Protein AF-A0A5U2ZT45-F1 (afdb_monomer_lite)

Radius of gyration: 26.52 Å; chains: 1; bounding box: 71×32×82 Å

Organism: Salmonella enterica (NCBI:txid28901)

Structure (mmCIF, N/CA/C/O backbone):
data_AF-A0A5U2ZT45-F1
#
_entry.id   AF-A0A5U2ZT45-F1
#
loop_
_atom_site.group_PDB
_atom_site.id
_atom_site.type_symbol
_atom_site.label_atom_id
_atom_site.label_alt_id
_atom_site.label_comp_id
_atom_site.label_asym_id
_atom_site.label_entity_id
_atom_site.label_seq_id
_atom_site.pdbx_PDB_ins_code
_atom_site.Cartn_x
_atom_site.Cartn_y
_atom_site.Cartn_z
_atom_site.occupancy
_atom_site.B_iso_or_equiv
_atom_site.auth_seq_id
_atom_site.auth_comp_id
_atom_site.auth_asym_id
_atom_site.auth_atom_id
_atom_site.pdbx_PDB_model_num
ATOM 1 N N . MET A 1 1 ? -47.312 -0.239 52.653 1.00 47.91 1 MET A N 1
ATOM 2 C CA . MET A 1 1 ? -46.715 0.900 51.919 1.00 47.91 1 MET A CA 1
ATOM 3 C C . MET A 1 1 ? -45.294 0.520 51.556 1.00 47.91 1 MET A C 1
ATOM 5 O O . MET A 1 1 ? -44.447 0.492 52.437 1.00 47.91 1 MET A O 1
ATOM 9 N N . LYS A 1 2 ? -45.065 0.072 50.319 1.00 49.53 2 LYS A N 1
ATOM 10 C CA . LYS A 1 2 ? -43.803 -0.544 49.898 1.00 49.53 2 LYS A CA 1
ATOM 11 C C . LYS A 1 2 ? -43.170 0.310 48.796 1.00 49.53 2 LYS A C 1
ATOM 13 O O . LYS A 1 2 ? -43.587 0.231 47.659 1.00 49.53 2 LYS A O 1
ATOM 18 N N . ASN A 1 3 ? -42.136 1.051 49.191 1.00 55.22 3 ASN A N 1
ATOM 19 C CA . ASN A 1 3 ? -40.879 1.207 48.457 1.00 55.22 3 ASN A CA 1
ATOM 20 C C . ASN A 1 3 ? -40.817 2.005 47.128 1.00 55.22 3 ASN A C 1
ATOM 22 O O . ASN A 1 3 ? -39.908 1.753 46.339 1.00 55.22 3 ASN A O 1
ATOM 26 N N . ASP A 1 4 ? -41.668 3.010 46.910 1.00 58.44 4 ASP A N 1
ATOM 27 C CA . ASP A 1 4 ? -41.614 3.851 45.691 1.00 58.44 4 ASP A CA 1
ATOM 28 C C . ASP A 1 4 ? -40.375 4.773 45.617 1.00 58.44 4 ASP A C 1
ATOM 30 O O . ASP A 1 4 ? -39.873 5.092 44.540 1.00 58.44 4 ASP A O 1
ATOM 34 N N . THR A 1 5 ? -39.807 5.171 46.760 1.00 58.81 5 THR A N 1
ATOM 35 C CA . THR A 1 5 ? -38.624 6.054 46.814 1.00 58.81 5 THR A CA 1
ATOM 36 C C . THR A 1 5 ? -37.323 5.373 46.383 1.00 58.81 5 THR A C 1
ATOM 38 O O . THR A 1 5 ? -36.401 6.058 45.945 1.00 58.81 5 THR A O 1
ATOM 41 N N . SER A 1 6 ? -37.248 4.040 46.453 1.00 59.41 6 SER A N 1
ATOM 42 C CA . SER A 1 6 ? -36.066 3.276 46.028 1.00 59.41 6 SER A CA 1
ATOM 43 C C . SER A 1 6 ? -35.972 3.097 44.508 1.00 59.41 6 SER A C 1
ATOM 45 O O . SER A 1 6 ? -34.876 2.965 43.965 1.00 59.41 6 SER A O 1
ATOM 47 N N . GLU A 1 7 ? -37.103 3.118 43.797 1.00 59.38 7 GLU A N 1
ATOM 48 C CA . GLU A 1 7 ? -37.114 3.019 42.335 1.00 59.38 7 GLU A CA 1
ATOM 49 C C . GLU A 1 7 ? -36.728 4.351 41.685 1.00 59.38 7 GLU A C 1
ATOM 51 O O . GLU A 1 7 ? -35.965 4.371 40.715 1.00 59.38 7 GLU A O 1
ATOM 56 N N . LEU A 1 8 ? -37.142 5.479 42.279 1.00 59.97 8 LEU A N 1
ATOM 57 C CA . LEU A 1 8 ? -36.768 6.812 41.799 1.00 59.97 8 LEU A CA 1
ATOM 58 C C . LEU A 1 8 ? -35.271 7.125 41.938 1.00 59.97 8 LEU A C 1
ATOM 60 O O . LEU A 1 8 ? -34.717 7.809 41.079 1.00 59.97 8 LEU A O 1
ATOM 64 N N . SER A 1 9 ? -34.587 6.603 42.961 1.00 64.88 9 SER A N 1
ATOM 65 C CA . SER A 1 9 ? -33.136 6.794 43.114 1.00 64.88 9 SER A CA 1
ATOM 66 C C . SER A 1 9 ? -32.304 5.957 42.135 1.00 64.88 9 SER A C 1
ATOM 68 O O . SER A 1 9 ? -31.161 6.307 41.846 1.00 64.88 9 SER A O 1
ATOM 70 N N . ASN A 1 10 ? -32.871 4.870 41.600 1.00 66.38 10 ASN A N 1
ATOM 71 C CA . ASN A 1 10 ? -32.202 3.952 40.668 1.00 66.38 10 ASN A CA 1
ATOM 72 C C . ASN A 1 10 ? -32.470 4.278 39.187 1.00 66.38 10 ASN A C 1
ATOM 74 O O . ASN A 1 10 ? -31.800 3.754 38.298 1.00 66.38 10 ASN A O 1
ATOM 78 N N . LEU A 1 11 ? -33.418 5.172 38.902 1.00 69.88 11 LEU A N 1
ATOM 79 C CA . LEU A 1 11 ? -33.695 5.692 37.561 1.00 69.88 11 LEU A CA 1
ATOM 80 C C . LEU A 1 11 ? -32.474 6.330 36.865 1.00 69.88 11 LEU A C 1
ATOM 82 O O . LEU A 1 11 ? -32.210 5.963 35.717 1.00 69.88 11 LEU A O 1
ATOM 86 N N . PRO A 1 12 ? -31.692 7.230 37.500 1.00 76.94 12 PRO A N 1
ATOM 87 C CA . PRO A 1 12 ? -30.532 7.839 36.845 1.00 76.94 12 PRO A CA 1
ATOM 88 C C . PRO A 1 12 ? -29.422 6.824 36.546 1.00 76.94 12 PRO A C 1
ATOM 90 O O . PRO A 1 12 ? -28.830 6.862 35.469 1.00 76.94 12 PRO A O 1
ATOM 93 N N . THR A 1 13 ? -29.171 5.860 37.435 1.00 77.38 13 THR A N 1
ATOM 94 C CA . THR A 1 13 ? -28.169 4.805 37.206 1.00 77.38 13 THR A CA 1
ATOM 95 C C . THR A 1 13 ? -28.621 3.811 36.135 1.00 77.38 13 THR A C 1
ATOM 97 O O . THR A 1 13 ? -27.811 3.400 35.302 1.00 77.38 13 THR A O 1
ATOM 100 N N . ALA A 1 14 ? -29.914 3.481 36.077 1.00 77.94 14 ALA A N 1
ATOM 101 C CA . ALA A 1 14 ? -30.492 2.673 35.005 1.00 77.94 14 ALA A CA 1
ATOM 102 C C . ALA A 1 14 ? -30.416 3.378 33.639 1.00 77.94 14 ALA A C 1
ATOM 104 O O . ALA A 1 14 ? -30.090 2.738 32.637 1.00 77.94 14 ALA A O 1
ATOM 105 N N . PHE A 1 15 ? -30.647 4.694 33.592 1.00 77.88 15 PHE A N 1
ATOM 106 C CA . PHE A 1 15 ? -30.500 5.498 32.375 1.00 77.88 15 PHE A CA 1
ATOM 107 C C . PHE A 1 15 ? -29.051 5.554 31.884 1.00 77.88 15 PHE A C 1
ATOM 109 O O . PHE A 1 15 ? -28.801 5.308 30.704 1.00 77.88 15 PHE A O 1
ATOM 116 N N . VAL A 1 16 ? -28.092 5.806 32.781 1.00 81.25 16 VAL A N 1
ATOM 117 C CA . VAL A 1 16 ? -26.656 5.816 32.449 1.00 81.25 16 VAL A CA 1
ATOM 118 C C . VAL A 1 16 ? -26.209 4.452 31.924 1.00 81.25 16 VAL A C 1
ATOM 120 O O . VAL A 1 16 ? -25.548 4.375 30.891 1.00 81.25 16 VAL A O 1
ATOM 123 N N . LYS A 1 17 ? -26.638 3.361 32.566 1.00 79.94 17 LYS A N 1
ATOM 124 C CA . LYS A 1 17 ? -26.317 1.996 32.128 1.00 79.94 17 LYS A CA 1
ATOM 125 C C . LYS A 1 17 ? -26.927 1.666 30.762 1.00 79.94 17 LYS A C 1
ATOM 127 O O . LYS A 1 17 ? -26.302 0.990 29.948 1.00 79.94 17 LYS A O 1
ATOM 132 N N . LYS A 1 18 ? -28.133 2.168 30.479 1.00 78.88 18 LYS A N 1
ATOM 133 C CA . LYS A 1 18 ? -28.788 2.010 29.173 1.00 78.88 18 LYS A CA 1
ATOM 134 C C . LYS A 1 18 ? -28.055 2.789 28.078 1.00 78.88 18 LYS A C 1
ATOM 136 O O . LYS A 1 18 ? -27.864 2.240 26.999 1.00 78.88 18 LYS A O 1
ATOM 141 N N . LEU A 1 19 ? -27.601 4.011 28.363 1.00 81.88 19 LEU A N 1
ATOM 142 C CA . LEU A 1 19 ? -26.777 4.813 27.449 1.00 81.88 19 LEU A CA 1
ATOM 143 C C . LEU A 1 19 ? -25.426 4.149 27.159 1.00 81.88 19 LEU A C 1
ATOM 145 O O . LEU A 1 19 ? -25.060 4.020 25.996 1.00 81.88 19 LEU A O 1
ATOM 149 N N . GLN A 1 20 ? -24.733 3.647 28.186 1.00 81.75 20 GLN A N 1
ATOM 150 C CA . GLN A 1 20 ? -23.479 2.904 28.014 1.00 81.75 20 GLN A CA 1
ATOM 151 C C . GLN A 1 20 ? -23.668 1.650 27.154 1.00 81.75 20 GLN A C 1
ATOM 153 O O . GLN A 1 20 ? -22.891 1.415 26.233 1.00 81.75 20 GLN A O 1
ATOM 158 N N . ASN A 1 21 ? -24.739 0.886 27.390 1.00 80.75 21 ASN A N 1
ATOM 159 C CA . ASN A 1 21 ? -25.068 -0.268 26.556 1.00 80.75 21 ASN A CA 1
ATOM 160 C C . ASN A 1 21 ? -25.363 0.137 25.101 1.00 80.75 21 ASN A C 1
ATOM 162 O O . ASN A 1 21 ? -24.948 -0.566 24.186 1.00 80.75 21 ASN A O 1
ATOM 166 N N . TYR A 1 22 ? -26.042 1.265 24.861 1.00 78.19 22 TYR A N 1
ATOM 167 C CA . TYR A 1 22 ? -26.279 1.778 23.506 1.00 78.19 22 TYR A CA 1
ATOM 168 C C . TYR A 1 22 ? -24.978 2.178 22.792 1.00 78.19 22 TYR A C 1
ATOM 170 O O . TYR A 1 22 ? -24.802 1.830 21.624 1.00 78.19 22 TYR A O 1
ATOM 178 N N . ASP A 1 23 ? -24.050 2.848 23.482 1.00 77.00 23 ASP A N 1
ATOM 179 C CA . ASP A 1 23 ? -22.739 3.213 22.925 1.00 77.00 23 ASP A CA 1
ATOM 180 C C . ASP A 1 23 ? -21.864 1.985 22.639 1.00 77.00 23 ASP A C 1
ATOM 182 O O . ASP A 1 23 ? -21.200 1.920 21.601 1.00 77.00 23 ASP A O 1
ATOM 186 N N . GLU A 1 24 ? -21.881 0.977 23.516 1.00 76.50 24 GLU A N 1
ATOM 187 C CA . GLU A 1 24 ? -21.174 -0.285 23.286 1.00 76.50 24 GLU A CA 1
ATOM 188 C C . GLU A 1 24 ? -21.754 -1.081 22.114 1.00 76.50 24 GLU A C 1
ATOM 190 O O . GLU A 1 24 ? -20.998 -1.642 21.320 1.00 76.50 24 GLU A O 1
ATOM 195 N N . LEU A 1 25 ? -23.083 -1.132 21.985 1.00 75.31 25 LEU A N 1
ATOM 196 C CA . LEU A 1 25 ? -23.748 -1.784 20.856 1.00 75.31 25 LEU A CA 1
ATOM 197 C C . LEU A 1 25 ? -23.419 -1.069 19.544 1.00 75.31 25 LEU A C 1
ATOM 199 O O . LEU A 1 25 ? -23.078 -1.726 18.564 1.00 75.31 25 LEU A O 1
ATOM 203 N N . LYS A 1 26 ? -23.429 0.269 19.542 1.00 72.44 26 LYS A N 1
ATOM 204 C CA . LYS A 1 26 ? -23.077 1.076 18.370 1.00 72.44 26 LYS A CA 1
ATOM 205 C C . LYS A 1 26 ? -21.610 0.903 17.969 1.00 72.44 26 LYS A C 1
ATOM 207 O O . LYS A 1 26 ? -21.324 0.746 16.787 1.00 72.44 26 LYS A O 1
ATOM 212 N N . LYS A 1 27 ? -20.685 0.857 18.936 1.00 72.12 27 LYS A N 1
ATOM 213 C CA . LYS A 1 27 ? -19.268 0.539 18.681 1.00 72.12 27 LYS A CA 1
ATOM 214 C C . LYS A 1 27 ? -19.084 -0.860 18.104 1.00 72.12 27 LYS A C 1
ATOM 216 O O . LYS A 1 27 ? -18.355 -1.011 17.131 1.00 72.12 27 LYS A O 1
ATOM 221 N N . ARG A 1 28 ? -19.750 -1.873 18.672 1.00 61.38 28 ARG A N 1
ATOM 222 C CA . ARG A 1 28 ? -19.686 -3.248 18.151 1.00 61.38 28 ARG A CA 1
ATOM 223 C C . ARG A 1 28 ? -20.258 -3.351 16.744 1.00 61.38 28 ARG A C 1
ATOM 225 O O . ARG A 1 28 ? -19.701 -4.076 15.928 1.00 61.38 28 ARG A O 1
ATOM 232 N N . GLN A 1 29 ? -21.336 -2.628 16.457 1.00 63.66 29 GLN A N 1
ATOM 233 C CA . GLN A 1 29 ? -21.933 -2.602 15.130 1.00 63.66 29 GLN A CA 1
ATOM 234 C C . GLN A 1 29 ? -20.997 -1.942 14.110 1.00 63.66 29 GLN A C 1
ATOM 236 O O . GLN A 1 29 ? -20.738 -2.530 13.068 1.00 63.66 29 GLN A O 1
ATOM 241 N N . ASP A 1 30 ? -20.403 -0.797 14.443 1.00 65.44 30 ASP A N 1
ATOM 242 C CA . ASP A 1 30 ? -19.460 -0.087 13.570 1.00 65.44 30 ASP A CA 1
ATOM 243 C C . ASP A 1 30 ? -18.163 -0.898 13.341 1.00 65.44 30 ASP A C 1
ATOM 245 O O . ASP A 1 30 ? -17.660 -1.003 12.224 1.00 65.44 30 ASP A O 1
ATOM 249 N N . GLU A 1 31 ? -17.645 -1.574 14.372 1.00 66.00 31 GLU A N 1
ATOM 250 C CA . GLU A 1 31 ? -16.524 -2.514 14.221 1.00 66.00 31 GLU A CA 1
ATOM 251 C C . GLU A 1 31 ? -16.890 -3.748 13.381 1.00 66.00 31 GLU A C 1
ATOM 253 O O . GLU A 1 31 ? -16.046 -4.248 12.629 1.00 66.00 31 GLU A O 1
ATOM 258 N N . SER A 1 32 ? -18.134 -4.228 13.478 1.00 60.62 32 SER A N 1
ATOM 259 C CA . SER A 1 32 ? -18.635 -5.360 12.697 1.00 60.62 32 SER A CA 1
ATOM 260 C C . SER A 1 32 ? -18.819 -4.985 11.226 1.00 60.62 32 SER A C 1
ATOM 262 O O . SER A 1 32 ? -18.279 -5.672 10.362 1.00 60.62 32 SER A O 1
ATOM 264 N N . GLU A 1 33 ? -19.470 -3.859 10.929 1.00 66.81 33 GLU A N 1
ATOM 265 C CA . GLU A 1 33 ? -19.668 -3.340 9.569 1.00 66.81 33 GLU A CA 1
ATOM 266 C C . GLU A 1 33 ? -18.328 -3.076 8.868 1.00 66.81 33 GLU A C 1
ATOM 268 O O . GLU A 1 33 ? -18.118 -3.519 7.735 1.00 66.81 33 GLU A O 1
ATOM 273 N N . LYS A 1 34 ? -17.362 -2.469 9.573 1.00 68.69 34 LYS A N 1
ATOM 274 C CA . LYS A 1 34 ? -15.985 -2.295 9.077 1.00 68.69 34 LYS A CA 1
ATOM 275 C C . LYS A 1 34 ? -15.298 -3.631 8.796 1.00 68.69 34 LYS A C 1
ATOM 277 O O . LYS A 1 34 ? -14.569 -3.758 7.814 1.00 68.69 34 LYS A O 1
ATOM 282 N N . SER A 1 35 ? -15.535 -4.642 9.631 1.00 74.31 35 SER A N 1
ATOM 283 C CA . SER A 1 35 ? -14.987 -5.984 9.419 1.00 74.31 35 SER A CA 1
ATOM 284 C C . SER A 1 35 ? -15.609 -6.682 8.204 1.00 74.31 35 SER A C 1
ATOM 286 O O . SER A 1 35 ? -14.885 -7.338 7.458 1.00 74.31 35 SER A O 1
ATOM 288 N N . TYR A 1 36 ? -16.914 -6.518 7.971 1.00 77.31 36 TYR A N 1
ATOM 289 C CA . TYR A 1 36 ? -17.600 -7.063 6.795 1.00 77.31 36 TYR A CA 1
ATOM 290 C C . TYR A 1 36 ? -17.140 -6.393 5.499 1.00 77.31 36 TYR A C 1
ATOM 292 O O . TYR A 1 36 ? -16.840 -7.092 4.532 1.00 77.31 36 TYR A O 1
ATOM 300 N N . ALA A 1 37 ? -17.008 -5.064 5.488 1.00 80.12 37 ALA A N 1
ATOM 301 C CA . ALA A 1 37 ? -16.520 -4.326 4.324 1.00 80.12 37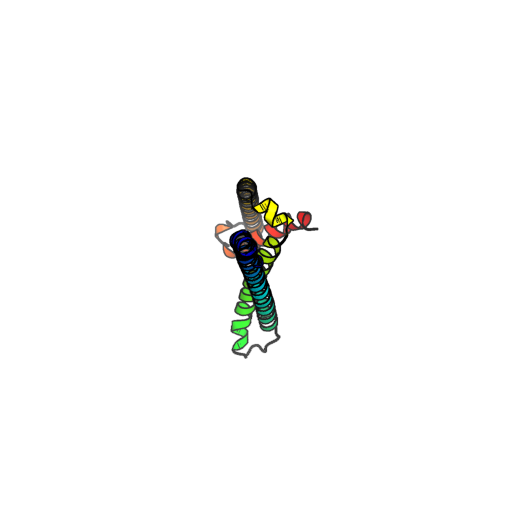 ALA A CA 1
ATOM 302 C C . ALA A 1 37 ? -15.132 -4.816 3.870 1.00 80.12 37 ALA A C 1
ATOM 304 O O . ALA A 1 37 ? -14.883 -4.974 2.675 1.00 80.12 37 ALA A O 1
ATOM 305 N N . LEU A 1 38 ? -14.247 -5.137 4.819 1.00 78.81 38 LEU A N 1
ATOM 306 C CA . LEU A 1 38 ? -12.919 -5.677 4.518 1.00 78.81 38 LEU A CA 1
ATOM 307 C C . LEU A 1 38 ? -12.963 -7.071 3.903 1.00 78.81 38 LEU A C 1
ATOM 309 O O . LEU A 1 38 ? -12.207 -7.353 2.977 1.00 78.81 38 LEU A O 1
ATOM 313 N N . ILE A 1 39 ? -13.846 -7.939 4.392 1.00 83.81 39 ILE A N 1
ATOM 314 C CA . ILE A 1 39 ? -14.021 -9.278 3.822 1.00 83.81 39 ILE A CA 1
ATOM 315 C C . ILE A 1 39 ? -14.514 -9.164 2.375 1.00 83.81 39 ILE A C 1
ATOM 317 O O . ILE A 1 39 ? -13.964 -9.817 1.492 1.00 83.81 39 ILE A O 1
ATOM 321 N N . VAL A 1 40 ? -15.484 -8.282 2.112 1.00 87.44 40 VAL A N 1
ATOM 322 C CA . VAL A 1 40 ? -16.017 -8.050 0.760 1.00 87.44 40 VAL A CA 1
ATOM 323 C C . VAL A 1 40 ? -14.934 -7.529 -0.186 1.00 87.44 40 VAL A C 1
ATOM 325 O O . VAL A 1 40 ? -14.789 -8.059 -1.285 1.00 87.44 40 VAL A O 1
ATOM 328 N N . ILE A 1 41 ? -14.133 -6.546 0.238 1.00 87.62 41 ILE A N 1
ATOM 329 C CA . ILE A 1 41 ? -13.029 -6.005 -0.575 1.00 87.62 41 ILE A CA 1
ATOM 330 C C . ILE A 1 41 ? -11.973 -7.080 -0.865 1.00 87.62 41 ILE A C 1
ATOM 332 O O . ILE A 1 41 ? -11.503 -7.180 -1.997 1.00 87.62 41 ILE A O 1
ATOM 336 N N . GLY A 1 42 ? -11.621 -7.906 0.125 1.00 86.94 42 GLY A N 1
ATOM 337 C CA . GLY A 1 42 ? -10.655 -8.993 -0.056 1.00 86.94 42 GLY A CA 1
ATOM 338 C C . GLY A 1 42 ? -11.147 -10.059 -1.041 1.00 86.94 42 GLY A C 1
ATOM 339 O O . GLY A 1 42 ? -10.404 -10.480 -1.926 1.00 86.94 42 GLY A O 1
ATOM 340 N N . ILE A 1 43 ? -12.422 -10.448 -0.942 1.00 89.00 43 ILE A N 1
ATOM 341 C CA . ILE A 1 43 ? -13.052 -11.384 -1.884 1.00 89.00 43 ILE A CA 1
ATOM 342 C C . ILE A 1 43 ? -13.104 -10.777 -3.290 1.00 89.00 43 ILE A C 1
ATOM 344 O O . ILE A 1 43 ? -12.765 -11.451 -4.261 1.00 89.00 43 ILE A O 1
ATOM 348 N N . LEU A 1 44 ? -13.476 -9.500 -3.414 1.00 88.88 44 LEU A N 1
ATOM 349 C CA . LEU A 1 44 ? -13.532 -8.811 -4.701 1.00 88.88 44 LEU A CA 1
ATOM 350 C C . LEU A 1 44 ? -12.151 -8.742 -5.368 1.00 88.88 44 LEU A C 1
ATOM 352 O O . LEU A 1 44 ? -12.046 -8.986 -6.569 1.00 88.88 44 LEU A O 1
ATOM 356 N N . ALA A 1 45 ? -11.094 -8.480 -4.591 1.00 89.25 45 ALA A N 1
ATOM 357 C CA . ALA A 1 45 ? -9.717 -8.517 -5.077 1.00 89.25 45 ALA A CA 1
ATOM 358 C C . ALA A 1 45 ? -9.356 -9.905 -5.628 1.00 89.25 45 ALA A C 1
ATOM 360 O O . ALA A 1 45 ? -8.864 -10.005 -6.747 1.00 89.25 45 ALA A O 1
ATOM 361 N N . LEU A 1 46 ? -9.661 -10.975 -4.885 1.00 87.88 46 LEU A N 1
ATOM 362 C CA . LEU A 1 46 ? -9.393 -12.354 -5.308 1.00 87.88 46 LEU A CA 1
ATOM 363 C C . LEU A 1 46 ? -10.155 -12.747 -6.576 1.00 87.88 46 LEU A C 1
ATOM 365 O O . LEU A 1 46 ? -9.579 -13.381 -7.456 1.00 87.88 46 LEU A O 1
ATOM 369 N N . ILE A 1 47 ? -11.426 -12.356 -6.694 1.00 88.44 47 ILE A N 1
ATOM 370 C CA . ILE A 1 47 ? -12.224 -12.604 -7.902 1.00 88.44 47 ILE A CA 1
ATOM 371 C C . ILE A 1 47 ? -11.600 -11.880 -9.097 1.00 88.44 47 ILE A C 1
ATOM 373 O O . ILE A 1 47 ? -11.434 -12.473 -10.161 1.00 88.44 47 ILE A O 1
ATOM 377 N N . CYS A 1 48 ? -11.215 -10.614 -8.922 1.00 85.94 48 CYS A N 1
ATOM 378 C CA . CYS A 1 48 ? -10.602 -9.828 -9.988 1.00 85.94 48 CYS A CA 1
ATOM 379 C C . CYS A 1 48 ? -9.239 -10.402 -10.408 1.00 85.94 48 CYS A C 1
ATOM 381 O O . CYS A 1 48 ? -8.951 -10.480 -11.601 1.00 85.94 48 CYS A O 1
ATOM 383 N N . LEU A 1 49 ? -8.443 -10.886 -9.447 1.00 88.75 49 LEU A N 1
ATOM 384 C CA . LEU A 1 49 ? -7.195 -11.602 -9.712 1.00 88.75 49 LEU A CA 1
ATOM 385 C C . LEU A 1 49 ? -7.456 -12.864 -10.536 1.00 88.75 49 LEU A C 1
ATOM 387 O O . LEU A 1 49 ? -6.824 -13.059 -11.569 1.00 88.75 49 LEU A O 1
ATOM 391 N N . ALA A 1 50 ? -8.390 -13.704 -10.080 1.00 86.75 50 ALA A N 1
ATOM 392 C CA . ALA A 1 50 ? -8.708 -14.986 -10.697 1.00 86.75 50 ALA A CA 1
ATOM 393 C C . ALA A 1 50 ? -9.188 -14.814 -12.144 1.00 86.75 50 ALA A C 1
ATOM 395 O O . ALA A 1 50 ? -8.748 -15.549 -13.023 1.00 86.75 50 ALA A O 1
ATOM 396 N N . LEU A 1 51 ? -10.030 -13.807 -12.399 1.00 84.94 51 LEU A N 1
ATOM 397 C CA . LEU A 1 51 ? -10.474 -13.441 -13.747 1.00 84.94 51 LEU A CA 1
ATOM 398 C C . LEU A 1 51 ? -9.336 -12.871 -14.603 1.00 84.94 51 LEU A C 1
ATOM 400 O O . LEU A 1 51 ? -9.279 -13.134 -15.800 1.00 84.94 51 LEU A O 1
ATOM 404 N N . GLY A 1 52 ? -8.425 -12.111 -13.992 1.00 82.38 52 GLY A N 1
ATOM 405 C CA . GLY A 1 52 ? -7.274 -11.526 -14.672 1.00 82.38 52 GLY A CA 1
ATOM 406 C C . GLY A 1 52 ? -6.230 -12.553 -15.122 1.00 82.38 52 GLY A C 1
ATOM 407 O O . GLY A 1 52 ? -5.644 -12.388 -16.186 1.00 82.38 52 GLY A O 1
ATOM 408 N N . ILE A 1 53 ? -6.007 -13.618 -14.343 1.00 84.38 53 ILE A N 1
ATOM 409 C CA . ILE A 1 53 ? -5.038 -14.688 -14.662 1.00 84.38 53 ILE A CA 1
ATOM 410 C C . ILE A 1 53 ? -5.653 -15.877 -15.411 1.00 84.38 53 ILE A C 1
ATOM 412 O O . ILE A 1 53 ? -4.928 -16.798 -15.794 1.00 84.38 53 ILE A O 1
ATOM 416 N N . ALA A 1 54 ? -6.979 -15.902 -15.573 1.00 82.50 54 ALA A N 1
ATOM 417 C CA . ALA A 1 54 ? -7.670 -16.976 -16.271 1.00 82.50 54 ALA A CA 1
ATOM 418 C C . ALA A 1 54 ? -7.143 -17.101 -17.707 1.00 82.50 54 ALA A C 1
ATOM 420 O O . ALA A 1 54 ? -6.943 -16.114 -18.413 1.00 82.50 54 ALA A O 1
ATOM 421 N N . LYS A 1 55 ? -6.895 -18.334 -18.147 1.00 70.00 55 LYS A N 1
ATOM 422 C CA . LYS A 1 55 ? -6.391 -18.592 -19.494 1.00 70.00 55 LYS A CA 1
ATOM 423 C C . LYS A 1 55 ? -7.560 -18.458 -20.473 1.00 70.00 55 LYS A C 1
ATOM 425 O O . LYS A 1 55 ? -8.461 -19.289 -20.456 1.00 70.00 55 LYS A O 1
ATOM 430 N N . THR A 1 56 ? -7.538 -17.405 -21.279 1.00 70.44 56 THR A N 1
ATOM 431 C CA . THR A 1 56 ? -8.550 -17.095 -22.296 1.00 70.44 56 THR A CA 1
ATOM 432 C C . THR A 1 56 ? -7.887 -17.136 -23.669 1.00 70.44 56 THR A C 1
ATOM 434 O O . THR A 1 56 ? -6.729 -16.731 -23.800 1.00 70.44 56 THR A O 1
ATOM 437 N N . ASP A 1 57 ? -8.595 -17.657 -24.671 1.00 72.31 57 ASP A N 1
ATOM 438 C CA . ASP A 1 57 ? -8.102 -17.693 -26.047 1.00 72.31 57 ASP A CA 1
ATOM 439 C C . ASP A 1 57 ? -7.962 -16.270 -26.608 1.00 72.31 57 ASP A C 1
ATOM 441 O O . ASP A 1 57 ? -8.716 -15.360 -26.270 1.00 72.31 57 ASP A O 1
ATOM 445 N N . SER A 1 58 ? -6.971 -16.051 -27.472 1.00 62.72 58 SER A N 1
ATOM 446 C CA . SER A 1 58 ? -6.595 -14.714 -27.956 1.00 62.72 58 SER A CA 1
ATOM 447 C C . SER A 1 58 ? -7.674 -13.991 -28.776 1.00 62.72 58 SER A C 1
ATOM 449 O O . SER A 1 58 ? -7.535 -12.796 -29.023 1.00 62.72 58 SER A O 1
ATOM 451 N N . GLU A 1 59 ? -8.727 -14.691 -29.205 1.00 62.94 59 GLU A N 1
ATOM 452 C CA . GLU A 1 59 ? -9.853 -14.121 -29.964 1.00 62.94 59 GLU A CA 1
ATOM 453 C C . GLU A 1 59 ? -11.046 -13.708 -29.085 1.00 62.94 59 GLU A C 1
ATOM 455 O O . GLU A 1 59 ? -11.994 -13.093 -29.575 1.00 62.94 59 GLU A O 1
ATOM 460 N N . ASP A 1 60 ? -11.005 -13.985 -27.780 1.00 73.81 60 ASP A N 1
ATOM 461 C CA . ASP A 1 60 ? -12.083 -13.606 -26.872 1.00 73.81 60 ASP A CA 1
ATOM 462 C C . ASP A 1 60 ? -12.037 -12.111 -26.536 1.00 73.81 60 ASP A C 1
ATOM 464 O O . ASP A 1 60 ? -11.027 -11.564 -26.080 1.00 73.81 60 ASP A O 1
ATOM 468 N N . TRP A 1 61 ? -13.194 -11.454 -26.653 1.00 75.44 61 TRP A N 1
ATOM 469 C CA . TRP A 1 61 ? -13.407 -10.046 -26.288 1.00 75.44 61 TRP A CA 1
ATOM 470 C C . TRP A 1 61 ? -12.973 -9.717 -24.847 1.00 75.44 61 TRP A C 1
ATOM 472 O O . TRP A 1 61 ? -12.665 -8.568 -24.528 1.00 75.44 61 TRP A O 1
ATOM 482 N N . PHE A 1 62 ? -12.926 -10.729 -23.977 1.00 76.62 62 PHE A N 1
ATOM 483 C CA . PHE A 1 62 ? -12.535 -10.609 -22.578 1.00 76.62 62 PHE A CA 1
ATOM 484 C C . PHE A 1 62 ? -11.016 -10.491 -22.377 1.00 76.62 62 PHE A C 1
ATOM 486 O O . PHE A 1 62 ? -10.583 -9.904 -21.386 1.00 76.62 62 PHE A O 1
ATOM 493 N N . SER A 1 63 ? -10.199 -10.958 -23.331 1.00 72.50 63 SER A N 1
ATOM 494 C CA . SER A 1 63 ? -8.729 -10.888 -23.266 1.00 72.50 63 SER A CA 1
ATOM 495 C C . SER A 1 63 ? -8.223 -9.446 -23.103 1.00 72.50 63 SER A C 1
ATOM 497 O O . SER A 1 63 ? -7.298 -9.180 -22.334 1.00 72.50 63 SER A O 1
ATOM 499 N N . GLN A 1 64 ? -8.911 -8.476 -23.716 1.00 78.00 64 GLN A N 1
ATOM 500 C CA . GLN A 1 64 ? -8.593 -7.047 -23.589 1.00 78.00 64 GLN A CA 1
ATOM 501 C C . GLN A 1 64 ? -8.815 -6.491 -22.171 1.00 78.00 64 GLN A C 1
ATOM 503 O O . GLN A 1 64 ? -8.166 -5.523 -21.773 1.00 78.00 64 GLN A O 1
ATOM 508 N N . TRP A 1 65 ? -9.705 -7.105 -21.387 1.00 80.12 65 TRP A N 1
ATOM 509 C CA . TRP A 1 65 ? -10.064 -6.654 -20.040 1.00 80.12 65 TRP A CA 1
ATOM 510 C C . TRP A 1 65 ? -9.252 -7.341 -18.939 1.00 80.12 65 TRP A C 1
ATOM 512 O O . TRP A 1 65 ? -9.221 -6.843 -17.814 1.00 80.12 65 TRP A O 1
ATOM 522 N N . GLN A 1 66 ? -8.533 -8.423 -19.253 1.00 82.69 66 GLN A N 1
ATOM 523 C CA . GLN A 1 66 ? -7.735 -9.176 -18.280 1.00 82.69 66 GLN A CA 1
ATOM 524 C C . GLN A 1 66 ? -6.669 -8.313 -17.608 1.00 82.69 66 GLN A C 1
ATOM 526 O O . GLN A 1 66 ? -6.524 -8.338 -16.386 1.00 82.69 66 GLN A O 1
ATOM 531 N N . PHE A 1 67 ? -5.971 -7.484 -18.387 1.00 78.25 67 PHE A N 1
ATOM 532 C CA . PHE A 1 67 ? -4.973 -6.562 -17.847 1.00 78.25 67 PHE A CA 1
ATOM 533 C C . PHE A 1 67 ? -5.596 -5.545 -16.878 1.00 78.25 67 PHE A C 1
ATOM 535 O O . PHE A 1 67 ? -5.052 -5.283 -15.803 1.00 78.25 67 PHE A O 1
ATOM 542 N N . THR A 1 68 ? -6.780 -5.027 -17.214 1.00 84.62 68 THR A N 1
ATOM 543 C CA . THR A 1 68 ? -7.548 -4.127 -16.343 1.00 84.62 68 THR A CA 1
ATOM 544 C C . THR A 1 68 ? -7.983 -4.832 -15.057 1.00 84.62 68 THR A C 1
ATOM 546 O O . THR A 1 68 ? -7.871 -4.249 -13.981 1.00 84.62 68 THR A O 1
ATOM 549 N N . CYS A 1 69 ? -8.409 -6.097 -15.130 1.00 85.19 69 CYS A N 1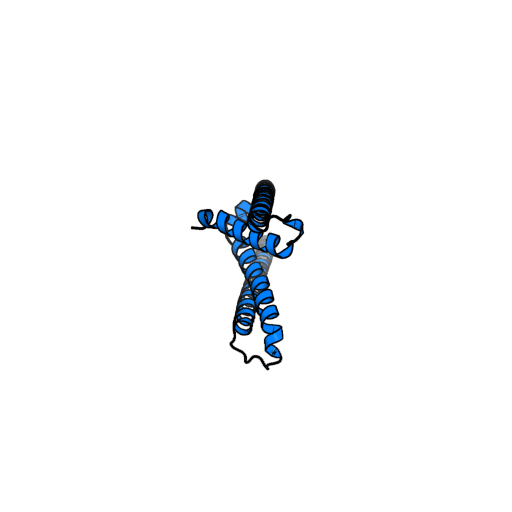
ATOM 550 C CA . CYS A 1 69 ? -8.750 -6.904 -13.955 1.00 85.19 69 CYS A CA 1
ATOM 551 C C . CYS A 1 69 ? -7.542 -7.143 -13.036 1.00 85.19 69 CYS A C 1
ATOM 553 O O . CYS A 1 69 ? -7.671 -7.027 -11.818 1.00 85.19 69 CYS A O 1
ATOM 555 N N . ILE A 1 70 ? -6.353 -7.394 -13.593 1.00 85.56 70 ILE A N 1
ATOM 556 C CA . ILE A 1 70 ? -5.115 -7.525 -12.806 1.00 85.56 70 ILE A CA 1
ATOM 557 C C . ILE A 1 70 ? -4.787 -6.208 -12.094 1.00 85.56 70 ILE A C 1
ATOM 559 O O . ILE A 1 70 ? -4.523 -6.207 -10.891 1.00 85.56 70 ILE A O 1
ATOM 563 N N . LEU A 1 71 ? -4.843 -5.075 -12.802 1.00 85.56 71 LEU A N 1
ATOM 564 C CA . LEU A 1 71 ? -4.625 -3.756 -12.198 1.00 85.56 71 LEU A CA 1
ATOM 565 C C . LEU A 1 71 ? -5.615 -3.483 -11.063 1.00 85.56 71 LEU A C 1
ATOM 567 O O . LEU A 1 71 ? -5.219 -3.058 -9.976 1.00 85.56 71 LEU A O 1
ATOM 571 N N . LEU A 1 72 ? -6.894 -3.772 -11.292 1.00 86.81 72 LEU A N 1
ATOM 572 C CA . LEU A 1 72 ? -7.945 -3.554 -10.308 1.00 86.81 72 LEU A CA 1
ATOM 573 C C . LEU A 1 72 ? -7.780 -4.474 -9.088 1.00 86.81 72 LEU A C 1
ATOM 575 O O . LEU A 1 72 ? -7.942 -4.031 -7.950 1.00 86.81 72 LEU A O 1
ATOM 579 N N . SER A 1 73 ? -7.357 -5.721 -9.305 1.00 88.00 73 SER A N 1
ATOM 580 C CA . SER A 1 73 ? -6.978 -6.645 -8.237 1.00 88.00 73 SER A CA 1
ATOM 581 C C . SER A 1 73 ? -5.835 -6.104 -7.382 1.00 88.00 73 SER A C 1
ATOM 583 O O . SER A 1 73 ? -5.900 -6.193 -6.156 1.00 88.00 73 SER A O 1
ATOM 585 N N . ILE A 1 74 ? -4.784 -5.552 -7.996 1.00 87.00 74 ILE A N 1
ATOM 586 C CA . ILE A 1 74 ? -3.641 -4.983 -7.266 1.00 87.00 74 ILE A CA 1
ATOM 587 C C . ILE A 1 74 ? -4.104 -3.806 -6.399 1.00 87.00 74 ILE A C 1
ATOM 589 O O . ILE A 1 74 ? -3.717 -3.712 -5.232 1.00 87.00 74 ILE A O 1
ATOM 593 N N . ILE A 1 75 ? -4.975 -2.942 -6.929 1.00 87.75 75 ILE A N 1
ATOM 594 C CA . ILE A 1 75 ? -5.529 -1.797 -6.193 1.00 87.75 75 ILE A CA 1
ATOM 595 C C . ILE A 1 75 ? -6.348 -2.273 -4.986 1.00 87.75 75 ILE A C 1
ATOM 597 O O . ILE A 1 75 ? -6.072 -1.856 -3.859 1.00 87.75 75 ILE A O 1
ATOM 601 N N . PHE A 1 76 ? -7.315 -3.175 -5.187 1.00 86.19 76 PHE A N 1
ATOM 602 C CA . PHE A 1 76 ? -8.144 -3.680 -4.089 1.00 86.19 76 PHE A CA 1
ATOM 603 C C . PHE A 1 76 ? -7.332 -4.457 -3.051 1.00 86.19 76 PHE A C 1
ATOM 605 O O . PHE A 1 76 ? -7.552 -4.279 -1.853 1.00 86.19 76 PHE A O 1
ATOM 612 N N . SER A 1 77 ? -6.353 -5.254 -3.482 1.00 86.81 77 SER A N 1
ATOM 613 C CA . SER A 1 77 ? -5.455 -5.968 -2.572 1.00 86.81 77 SER A CA 1
ATOM 614 C C . SER A 1 77 ? -4.609 -5.004 -1.741 1.00 86.81 77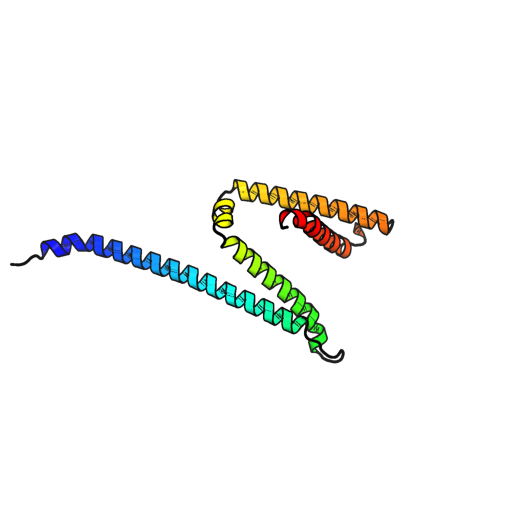 SER A C 1
ATOM 616 O O . SER A 1 77 ? -4.407 -5.239 -0.553 1.00 86.81 77 SER A O 1
ATOM 618 N N . THR A 1 78 ? -4.138 -3.907 -2.338 1.00 86.38 78 THR A N 1
ATOM 619 C CA . THR A 1 78 ? -3.358 -2.884 -1.625 1.00 86.38 78 THR A CA 1
ATOM 620 C C . THR A 1 78 ? -4.214 -2.166 -0.583 1.00 86.38 78 THR A C 1
ATOM 622 O O . THR A 1 78 ? -3.774 -1.984 0.550 1.00 86.38 78 THR A O 1
ATOM 625 N N . LEU A 1 79 ? -5.455 -1.807 -0.931 1.00 84.06 79 LEU A N 1
ATOM 626 C CA . LEU A 1 79 ? -6.404 -1.202 0.010 1.00 84.06 79 LEU A CA 1
ATOM 627 C C . LEU A 1 79 ? -6.735 -2.148 1.166 1.00 84.06 79 LEU A C 1
ATOM 629 O O . LEU A 1 79 ? -6.711 -1.737 2.326 1.00 84.06 79 LEU A O 1
ATOM 633 N N . TRP A 1 80 ? -6.997 -3.419 0.859 1.00 86.62 80 TRP A N 1
ATOM 634 C CA . TRP A 1 80 ? -7.256 -4.439 1.868 1.00 86.62 80 TRP A CA 1
ATOM 635 C C . TRP A 1 80 ? -6.078 -4.585 2.835 1.00 86.62 80 TRP A C 1
ATOM 637 O O . TRP A 1 80 ? -6.271 -4.542 4.049 1.00 86.62 80 TRP A O 1
ATOM 647 N N . LEU A 1 81 ? -4.856 -4.680 2.300 1.00 84.25 81 LEU A N 1
ATOM 648 C CA . LEU A 1 81 ? -3.635 -4.801 3.092 1.00 84.25 81 LEU A CA 1
ATOM 649 C C . LEU A 1 81 ? -3.404 -3.565 3.975 1.00 84.25 81 LEU A C 1
ATOM 651 O O . LEU A 1 81 ? -3.068 -3.704 5.149 1.00 84.25 81 LEU A O 1
ATOM 655 N N . GLY A 1 82 ? -3.624 -2.364 3.432 1.00 79.56 82 GLY A N 1
ATOM 656 C CA . GLY A 1 82 ? -3.479 -1.107 4.167 1.00 79.56 82 GLY A CA 1
ATOM 657 C C . GLY A 1 82 ? -4.405 -1.033 5.381 1.00 79.56 82 GLY A C 1
ATOM 658 O O . GLY A 1 82 ? -3.947 -0.794 6.498 1.00 79.56 82 GLY A O 1
ATOM 659 N N . VAL A 1 83 ? -5.695 -1.323 5.194 1.00 76.12 83 VAL A N 1
ATOM 660 C CA . VAL A 1 83 ? -6.661 -1.303 6.304 1.00 76.12 83 VAL A CA 1
ATOM 661 C C . VAL A 1 83 ? -6.433 -2.468 7.276 1.00 76.12 83 VAL A C 1
ATOM 663 O O . VAL A 1 83 ? -6.637 -2.327 8.485 1.00 76.12 83 VAL A O 1
ATOM 666 N N . PHE A 1 84 ? -5.975 -3.623 6.783 1.00 78.56 84 PHE A N 1
ATOM 667 C CA . PHE A 1 84 ? -5.595 -4.747 7.638 1.00 78.56 84 PHE A CA 1
ATOM 668 C C . PHE A 1 84 ? -4.439 -4.376 8.579 1.00 78.56 84 PHE A C 1
ATOM 670 O O . PHE A 1 84 ? -4.512 -4.638 9.781 1.00 78.56 84 PHE A O 1
ATOM 677 N N . ILE A 1 85 ? -3.413 -3.694 8.063 1.00 77.00 85 ILE A N 1
ATOM 678 C CA . ILE A 1 85 ? -2.287 -3.190 8.859 1.00 77.00 85 ILE A CA 1
ATOM 679 C C . ILE A 1 85 ? -2.773 -2.200 9.925 1.00 77.00 85 ILE A C 1
ATOM 681 O O . ILE A 1 85 ? -2.405 -2.346 11.092 1.00 77.00 85 ILE A O 1
ATOM 685 N N . GLU A 1 86 ? -3.654 -1.257 9.573 1.00 68.88 86 GLU A N 1
ATOM 686 C CA . GLU A 1 86 ? -4.212 -0.286 10.528 1.00 68.88 86 GLU A CA 1
ATOM 687 C C . GLU A 1 86 ? -5.010 -0.931 11.675 1.00 68.88 86 GLU A C 1
ATOM 689 O O . GLU A 1 86 ? -5.013 -0.405 12.792 1.00 68.88 86 GLU A O 1
ATOM 694 N N . ARG A 1 87 ? -5.658 -2.087 11.451 1.00 69.00 87 ARG A N 1
ATOM 695 C CA . ARG A 1 87 ? -6.354 -2.833 12.523 1.00 69.00 87 ARG A CA 1
ATOM 696 C C . ARG A 1 87 ? -5.404 -3.446 13.552 1.00 69.00 87 ARG A C 1
ATOM 698 O O . ARG A 1 87 ? -5.859 -3.817 14.636 1.00 69.00 87 ARG A O 1
ATOM 705 N N . THR A 1 88 ? -4.110 -3.545 13.261 1.00 72.88 88 THR A N 1
ATOM 706 C CA . THR A 1 88 ? -3.136 -4.119 14.194 1.00 72.88 88 THR A CA 1
ATOM 707 C C . THR A 1 88 ? -2.931 -3.173 15.380 1.00 72.88 88 THR A C 1
ATOM 709 O O . THR A 1 88 ? -2.598 -2.004 15.201 1.00 72.88 88 THR A O 1
ATOM 712 N N . LEU A 1 89 ? -3.095 -3.673 16.612 1.00 59.91 89 LEU A N 1
ATOM 713 C CA . LEU A 1 89 ? -3.005 -2.880 17.854 1.00 59.91 89 LEU A CA 1
ATOM 714 C C . LEU A 1 89 ? -1.715 -2.050 17.957 1.00 59.91 89 LEU A C 1
ATOM 716 O O . LEU A 1 89 ? -1.751 -0.904 18.398 1.00 59.91 89 LEU A O 1
ATOM 720 N N . ILE A 1 90 ? -0.596 -2.613 17.500 1.00 64.44 90 ILE A N 1
ATOM 721 C CA . ILE A 1 90 ? 0.713 -1.952 17.476 1.00 64.44 90 ILE A CA 1
ATOM 722 C C . ILE A 1 90 ? 0.669 -0.728 16.560 1.00 64.44 90 ILE A C 1
ATOM 724 O O . ILE A 1 90 ? 1.052 0.365 16.970 1.00 64.44 90 ILE A O 1
ATOM 728 N N . PHE A 1 91 ? 0.139 -0.892 15.346 1.00 67.50 91 PHE A N 1
ATOM 729 C CA . PHE A 1 91 ? 0.006 0.192 14.380 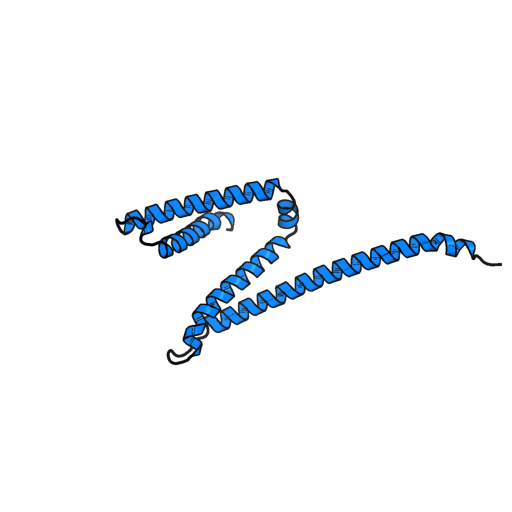1.00 67.50 91 PHE A CA 1
ATOM 730 C C . PHE A 1 91 ? -0.967 1.256 14.881 1.00 67.50 91 PHE A C 1
ATOM 732 O O . PHE A 1 91 ? -0.655 2.436 14.822 1.00 67.50 91 PHE A O 1
ATOM 739 N N . LYS A 1 92 ? -2.094 0.864 15.481 1.00 67.81 92 LYS A N 1
ATOM 740 C CA . LYS A 1 92 ? -3.073 1.804 16.044 1.00 67.81 92 LYS A CA 1
ATOM 741 C C . LYS A 1 92 ? -2.473 2.709 17.127 1.00 67.81 92 LYS A C 1
ATOM 743 O O . LYS A 1 92 ? -2.764 3.902 17.150 1.00 67.81 92 LYS A O 1
ATOM 748 N N . VAL A 1 93 ? -1.625 2.165 18.004 1.00 67.31 93 VAL A N 1
ATOM 749 C CA . VAL A 1 93 ? -0.937 2.940 19.054 1.00 67.31 93 VAL A CA 1
ATOM 750 C C . VAL A 1 93 ? 0.160 3.820 18.459 1.00 67.31 93 VAL A C 1
ATOM 752 O O . VAL A 1 93 ? 0.221 5.011 18.764 1.00 67.31 93 VAL A O 1
ATOM 755 N N . LEU A 1 94 ? 0.996 3.266 17.577 1.00 67.75 94 LEU A N 1
ATOM 756 C CA . LEU A 1 94 ? 2.107 3.999 16.969 1.00 67.75 94 LEU A CA 1
ATOM 757 C C . LEU A 1 94 ? 1.608 5.153 16.086 1.00 67.75 94 LEU A C 1
ATOM 759 O O . LEU A 1 94 ? 2.150 6.257 16.135 1.00 67.75 94 LEU A O 1
ATOM 763 N N . TRP A 1 95 ? 0.544 4.911 15.318 1.00 71.94 95 TRP A N 1
ATOM 764 C CA . TRP A 1 95 ? -0.034 5.837 14.344 1.00 71.94 95 TRP A CA 1
ATOM 765 C C . TRP A 1 95 ? -0.975 6.876 14.962 1.00 71.94 95 TRP A C 1
ATOM 767 O O . TRP A 1 95 ? -1.384 7.809 14.275 1.00 71.94 95 TRP A O 1
ATOM 777 N N . ASN A 1 96 ? -1.315 6.772 16.250 1.00 73.69 96 ASN A N 1
ATOM 778 C CA . ASN A 1 96 ? -2.080 7.815 16.941 1.00 73.69 96 ASN A CA 1
ATOM 779 C C . ASN A 1 96 ? -1.238 9.087 17.174 1.00 73.69 96 ASN A C 1
ATOM 781 O O . ASN A 1 96 ? -1.765 10.192 17.275 1.00 73.69 96 ASN A O 1
ATOM 785 N N . SER A 1 97 ? 0.087 8.943 17.208 1.00 75.62 97 SER A N 1
ATOM 786 C CA . SER A 1 97 ? 1.021 10.041 17.443 1.00 75.62 97 SER A CA 1
ATOM 787 C C . SER A 1 97 ? 1.341 10.808 16.155 1.00 75.62 97 SER A C 1
ATOM 789 O O . SER A 1 97 ? 1.818 10.237 15.174 1.00 75.62 97 SER A O 1
ATOM 791 N N . ILE A 1 98 ? 1.157 12.134 16.174 1.00 77.56 98 ILE A N 1
ATOM 792 C CA . ILE A 1 98 ? 1.515 13.045 15.063 1.00 77.56 98 ILE A CA 1
ATOM 793 C C . ILE A 1 98 ? 2.996 12.924 14.683 1.00 77.56 98 ILE A C 1
ATOM 795 O O . ILE A 1 98 ? 3.333 12.902 13.501 1.00 77.56 98 ILE A O 1
ATOM 799 N N . ILE A 1 99 ? 3.873 12.785 15.679 1.00 80.56 99 ILE A N 1
ATOM 800 C CA . ILE A 1 99 ? 5.320 12.657 15.473 1.00 80.56 99 ILE A CA 1
ATOM 801 C C . ILE A 1 99 ? 5.644 11.407 14.647 1.00 80.56 99 ILE A C 1
ATOM 803 O O . ILE A 1 99 ? 6.425 11.494 13.703 1.00 80.56 99 ILE A O 1
ATOM 807 N N . THR A 1 100 ? 4.995 10.274 14.931 1.00 80.62 100 THR A N 1
ATOM 808 C CA . THR A 1 100 ? 5.179 9.039 14.157 1.00 80.62 100 THR A CA 1
ATOM 809 C C . THR A 1 100 ? 4.793 9.249 12.699 1.00 80.62 100 THR A C 1
ATOM 811 O O . THR A 1 100 ? 5.572 8.914 11.816 1.00 80.62 100 THR A O 1
ATOM 814 N N . LYS A 1 101 ? 3.640 9.878 12.428 1.00 80.50 101 LYS A N 1
ATOM 815 C CA . LYS A 1 101 ? 3.202 10.161 11.049 1.00 80.50 101 LYS A CA 1
ATOM 816 C C . LYS A 1 101 ? 4.208 11.038 10.300 1.00 80.50 101 LYS A C 1
ATOM 818 O O . LYS A 1 101 ? 4.514 10.756 9.143 1.00 80.50 101 LYS A O 1
ATOM 823 N N . CYS A 1 102 ? 4.752 12.066 10.956 1.00 83.81 102 CYS A N 1
ATOM 824 C CA . CYS A 1 102 ? 5.779 12.928 10.368 1.00 83.81 102 CYS A CA 1
ATOM 825 C C . CYS A 1 102 ? 7.074 12.165 10.073 1.00 83.81 102 CYS A C 1
ATOM 827 O O . CYS A 1 102 ? 7.579 12.244 8.955 1.00 83.81 102 CYS A O 1
ATOM 829 N N . ILE A 1 103 ? 7.594 11.402 11.040 1.00 86.81 103 ILE A N 1
ATOM 830 C CA . ILE A 1 103 ? 8.827 10.620 10.866 1.00 86.81 103 ILE A CA 1
ATOM 831 C C . ILE A 1 103 ? 8.648 9.593 9.748 1.00 86.81 103 ILE A C 1
ATOM 833 O O . ILE A 1 103 ? 9.501 9.490 8.870 1.00 86.81 103 ILE A O 1
ATOM 837 N N . THR A 1 104 ? 7.524 8.875 9.731 1.00 85.06 104 THR A N 1
ATOM 838 C CA . THR A 1 104 ? 7.223 7.899 8.683 1.00 85.06 104 THR A CA 1
ATOM 839 C C . THR A 1 104 ? 7.098 8.565 7.314 1.00 85.06 104 THR A C 1
ATOM 841 O O . THR A 1 104 ? 7.665 8.060 6.351 1.00 85.06 104 THR A O 1
ATOM 844 N N . SER A 1 105 ? 6.441 9.723 7.213 1.00 87.31 105 SER A N 1
ATOM 845 C CA . SER A 1 105 ? 6.347 10.476 5.955 1.00 87.31 105 SER A CA 1
ATOM 846 C C . SER A 1 105 ? 7.720 10.916 5.436 1.00 87.31 105 SER A C 1
ATOM 848 O O . SER A 1 105 ? 8.029 10.725 4.258 1.00 87.31 105 SER A O 1
ATOM 850 N N . ILE A 1 106 ? 8.577 11.440 6.318 1.00 89.56 106 ILE A N 1
ATOM 851 C CA . ILE A 1 106 ? 9.943 11.856 5.972 1.00 89.56 106 ILE A CA 1
ATOM 852 C C . ILE A 1 106 ? 10.774 10.648 5.532 1.00 89.56 106 ILE A C 1
ATOM 854 O O . ILE A 1 106 ? 11.445 10.712 4.504 1.00 89.56 106 ILE A O 1
ATOM 858 N N . ALA A 1 107 ? 10.701 9.539 6.271 1.00 88.88 107 ALA A N 1
ATOM 859 C CA . ALA A 1 107 ? 11.428 8.317 5.950 1.00 88.88 107 ALA A CA 1
ATOM 860 C C . ALA A 1 107 ? 10.995 7.738 4.595 1.00 88.88 107 ALA A C 1
ATOM 862 O O . ALA A 1 107 ? 11.844 7.445 3.755 1.00 88.88 107 ALA A O 1
ATOM 863 N N . ILE A 1 108 ? 9.684 7.635 4.349 1.00 88.44 108 ILE A N 1
ATOM 864 C CA . ILE A 1 108 ? 9.135 7.147 3.077 1.00 88.44 108 ILE A CA 1
ATOM 865 C C . ILE A 1 108 ? 9.537 8.077 1.930 1.00 88.44 108 ILE A C 1
ATOM 867 O O . ILE A 1 108 ? 10.030 7.604 0.908 1.00 88.44 108 ILE A O 1
ATOM 871 N N . SER A 1 109 ? 9.386 9.392 2.097 1.00 91.44 109 SER A N 1
ATOM 872 C CA . SER A 1 109 ? 9.745 10.372 1.064 1.00 91.44 109 SER A CA 1
ATOM 873 C C . SER A 1 109 ? 11.237 10.321 0.738 1.00 91.44 109 SER A C 1
ATOM 875 O O . SER A 1 109 ? 11.614 10.264 -0.432 1.00 91.44 109 SER A O 1
ATOM 877 N N . GLY A 1 110 ? 12.094 10.266 1.762 1.00 90.06 110 GLY A N 1
ATOM 878 C CA . GLY A 1 110 ? 13.538 10.124 1.593 1.00 90.06 110 GLY A CA 1
ATOM 879 C C . GLY A 1 110 ? 13.910 8.832 0.864 1.00 90.06 110 GLY A C 1
ATOM 880 O O . GLY A 1 110 ? 14.728 8.855 -0.056 1.00 90.06 110 GLY A O 1
ATOM 881 N N . LEU A 1 111 ? 13.257 7.719 1.209 1.00 90.00 111 LEU A N 1
ATOM 882 C CA . LEU A 1 111 ? 13.483 6.434 0.554 1.00 90.00 111 LEU A CA 1
ATOM 883 C C . LEU A 1 111 ? 13.033 6.446 -0.915 1.00 90.00 111 LEU A C 1
ATOM 885 O O . LEU A 1 111 ? 13.750 5.934 -1.774 1.00 90.00 111 LEU A O 1
ATOM 889 N N . ILE A 1 112 ? 11.894 7.071 -1.227 1.00 91.50 112 ILE A N 1
ATOM 890 C CA . ILE A 1 112 ? 11.411 7.236 -2.607 1.00 91.50 112 ILE A CA 1
ATOM 891 C C . ILE A 1 112 ? 12.391 8.084 -3.422 1.00 91.50 112 ILE A C 1
ATOM 893 O O . ILE A 1 112 ? 12.752 7.696 -4.534 1.00 91.50 112 ILE A O 1
ATOM 897 N N . ILE A 1 113 ? 12.864 9.210 -2.879 1.00 92.75 113 ILE A N 1
ATOM 898 C CA . ILE A 1 113 ? 13.841 10.078 -3.556 1.00 92.75 113 ILE A CA 1
ATOM 899 C C . ILE A 1 113 ? 15.139 9.309 -3.821 1.00 92.75 113 ILE A C 1
ATOM 901 O O . ILE A 1 113 ? 15.656 9.337 -4.939 1.00 92.75 113 ILE A O 1
ATOM 905 N N . PHE A 1 114 ? 15.633 8.562 -2.831 1.00 91.88 114 PHE A N 1
ATOM 906 C CA . PHE A 1 114 ? 16.824 7.726 -2.975 1.00 91.88 114 PHE A CA 1
ATOM 907 C C . PHE A 1 114 ? 16.660 6.663 -4.071 1.00 91.88 114 PHE A C 1
ATOM 909 O O . PHE A 1 114 ? 17.527 6.522 -4.939 1.00 91.88 114 PHE A O 1
ATOM 916 N N . CYS A 1 115 ? 15.533 5.947 -4.076 1.00 91.25 115 CYS A N 1
ATOM 917 C CA . CYS A 1 115 ? 15.239 4.938 -5.092 1.00 91.25 115 CYS A CA 1
ATOM 918 C C . CYS A 1 115 ? 15.095 5.562 -6.484 1.00 91.25 115 CYS A C 1
ATOM 920 O O . CYS A 1 115 ? 15.591 4.996 -7.455 1.00 91.25 115 CYS A O 1
ATOM 922 N N . THR A 1 116 ? 14.491 6.750 -6.577 1.00 90.69 116 THR A N 1
ATOM 923 C CA . THR A 1 116 ? 14.340 7.489 -7.837 1.00 90.69 116 THR A CA 1
ATOM 924 C C . THR A 1 116 ? 15.703 7.885 -8.393 1.00 90.69 116 THR A C 1
ATOM 926 O O . THR A 1 116 ? 15.996 7.625 -9.557 1.00 90.69 116 THR A O 1
ATOM 929 N N . ALA A 1 117 ? 16.580 8.444 -7.554 1.00 90.38 117 ALA A N 1
ATOM 930 C CA . ALA A 1 117 ? 17.937 8.811 -7.948 1.00 90.38 117 ALA A CA 1
ATOM 931 C C . ALA A 1 117 ? 18.744 7.589 -8.416 1.00 90.38 117 ALA A C 1
ATOM 933 O O . ALA A 1 117 ? 19.405 7.636 -9.455 1.00 90.38 117 ALA A O 1
ATOM 934 N N . LYS A 1 118 ? 18.647 6.466 -7.691 1.00 91.38 118 LYS A N 1
ATOM 935 C CA . LYS A 1 118 ? 19.278 5.199 -8.085 1.00 91.38 118 LYS A CA 1
ATOM 936 C C . LYS A 1 118 ? 18.723 4.662 -9.399 1.00 91.38 118 LYS A C 1
ATOM 938 O O . LYS A 1 118 ? 19.507 4.242 -10.243 1.00 91.38 118 LYS A O 1
ATOM 943 N N . SER A 1 119 ? 17.407 4.699 -9.593 1.00 90.88 119 SER A N 1
ATOM 944 C CA . SER A 1 119 ? 16.769 4.276 -10.839 1.00 90.88 119 SER A CA 1
ATOM 945 C C . SER A 1 119 ? 17.227 5.127 -12.022 1.00 90.88 119 SER A C 1
ATOM 947 O O . SER A 1 119 ? 17.512 4.576 -13.083 1.00 90.88 119 SER A O 1
ATOM 949 N N . SER A 1 120 ? 17.314 6.449 -11.850 1.00 90.12 120 SER A N 1
ATOM 950 C CA . SER A 1 120 ? 17.831 7.358 -12.876 1.00 90.12 120 SER A CA 1
ATOM 951 C C . SER A 1 120 ? 19.280 7.030 -13.226 1.00 90.12 120 SER A C 1
ATOM 953 O O . SER A 1 120 ? 19.606 6.886 -14.397 1.00 90.12 120 SER A O 1
ATOM 955 N N . ALA A 1 121 ? 20.140 6.833 -12.221 1.00 90.31 121 ALA A N 1
ATOM 956 C CA . ALA A 1 121 ? 21.542 6.482 -12.442 1.00 90.31 121 ALA A CA 1
ATOM 957 C C . ALA A 1 121 ? 21.705 5.143 -13.182 1.00 90.31 121 ALA A C 1
ATOM 959 O O . ALA A 1 121 ? 22.563 5.019 -14.052 1.00 90.31 121 ALA A O 1
ATOM 960 N N . LEU A 1 122 ? 20.867 4.153 -12.864 1.00 90.75 122 LEU A N 1
ATOM 961 C CA . LEU A 1 122 ? 20.905 2.829 -13.486 1.00 90.75 122 LEU A CA 1
ATOM 962 C C . LEU A 1 122 ? 20.442 2.886 -14.949 1.00 90.75 122 LEU A C 1
ATOM 964 O O . LEU A 1 122 ? 21.093 2.313 -15.817 1.00 90.75 122 LEU A O 1
ATOM 968 N N . LEU A 1 123 ? 19.373 3.635 -15.240 1.00 90.06 123 LEU A N 1
ATOM 969 C CA . LEU A 1 123 ? 18.909 3.856 -16.613 1.00 90.06 123 LEU A CA 1
ATOM 970 C C . LEU A 1 123 ? 19.925 4.640 -17.445 1.00 90.06 123 LEU A C 1
ATOM 972 O O . LEU A 1 123 ? 20.241 4.220 -18.556 1.00 90.06 123 LEU A O 1
ATOM 976 N N . ASN A 1 124 ? 20.482 5.720 -16.891 1.00 90.00 124 ASN A N 1
ATOM 977 C CA . ASN A 1 124 ? 21.520 6.504 -17.560 1.00 90.00 124 ASN A CA 1
ATOM 978 C C . ASN A 1 124 ? 22.752 5.638 -17.858 1.00 90.00 124 ASN A C 1
ATOM 980 O O . ASN A 1 124 ? 23.320 5.732 -18.940 1.00 90.00 124 ASN A O 1
ATOM 984 N N . GLY A 1 125 ? 23.142 4.767 -16.921 1.00 88.81 125 GLY A N 1
ATOM 985 C CA . GLY A 1 125 ? 24.290 3.875 -17.082 1.00 88.81 125 GLY A CA 1
ATOM 986 C C . GLY A 1 125 ? 24.091 2.773 -18.126 1.00 88.81 125 GLY A C 1
ATOM 987 O O . GLY A 1 125 ? 25.043 2.420 -18.812 1.00 88.81 125 GLY A O 1
ATOM 988 N N . VAL A 1 126 ? 22.875 2.235 -18.268 1.00 90.31 126 VAL A N 1
ATOM 989 C CA . VAL A 1 126 ? 22.583 1.158 -19.233 1.00 90.31 126 VAL A CA 1
ATOM 990 C C . VAL A 1 126 ? 22.335 1.700 -20.639 1.00 90.31 126 VAL A C 1
ATOM 992 O O . VAL A 1 126 ? 22.819 1.122 -21.608 1.00 90.31 126 VAL A O 1
ATOM 995 N N . PHE A 1 127 ? 21.583 2.796 -20.765 1.00 87.62 127 PHE A N 1
ATOM 996 C CA . PHE A 1 127 ? 21.148 3.310 -22.066 1.00 87.62 127 PHE A CA 1
ATOM 997 C C . PHE A 1 127 ? 21.997 4.474 -22.589 1.00 87.62 127 PHE A C 1
ATOM 999 O O . PHE A 1 127 ? 21.845 4.851 -23.747 1.00 87.62 127 PHE A O 1
ATOM 1006 N N . GLY A 1 128 ? 22.863 5.070 -21.762 1.00 84.25 128 GLY A N 1
ATOM 1007 C CA . GLY A 1 128 ? 23.701 6.212 -22.150 1.00 84.25 128 GLY A CA 1
ATOM 1008 C C . GLY A 1 128 ? 22.923 7.498 -22.456 1.00 84.25 128 GLY A C 1
ATOM 1009 O O . GLY A 1 128 ? 23.516 8.484 -22.885 1.00 84.25 128 GLY A O 1
ATOM 1010 N N . ILE A 1 129 ? 21.606 7.500 -22.235 1.00 82.62 129 ILE A N 1
ATOM 1011 C CA . ILE A 1 129 ? 20.716 8.648 -22.415 1.00 82.62 129 ILE A CA 1
ATOM 1012 C C . ILE A 1 129 ? 20.072 9.023 -21.088 1.00 82.62 129 ILE A C 1
ATOM 1014 O O . ILE A 1 129 ? 19.978 8.198 -20.178 1.00 82.62 129 ILE A O 1
ATOM 1018 N N . ASP A 1 130 ? 19.610 10.266 -20.974 1.00 86.81 130 ASP A N 1
ATOM 1019 C CA . ASP A 1 130 ? 18.995 10.713 -19.733 1.00 86.81 130 ASP A CA 1
ATOM 1020 C C . ASP A 1 130 ? 17.67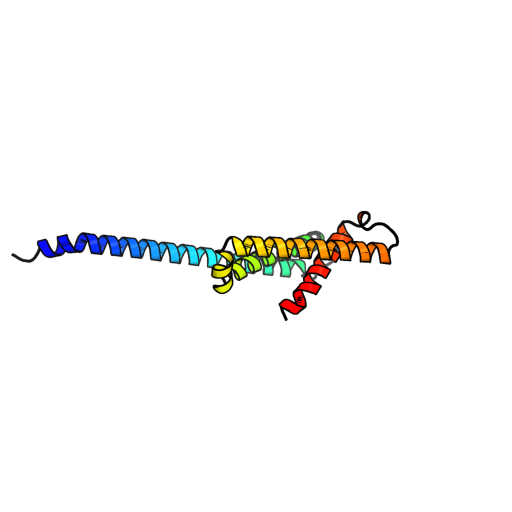0 9.987 -19.455 1.00 86.81 130 ASP A C 1
ATOM 1022 O O . ASP A 1 130 ? 16.789 9.873 -20.313 1.00 86.81 130 ASP A O 1
ATOM 1026 N N . SER A 1 131 ? 17.524 9.527 -18.216 1.00 83.62 131 SER A N 1
ATOM 1027 C CA . SER A 1 131 ? 16.405 8.739 -17.702 1.00 83.62 131 SER A CA 1
ATOM 1028 C C . SER A 1 131 ? 15.064 9.460 -17.778 1.00 83.62 131 SER A C 1
ATOM 1030 O O . SER A 1 131 ? 14.024 8.805 -17.692 1.00 83.62 131 SER A O 1
ATOM 1032 N N . SER A 1 132 ? 15.058 10.785 -17.964 1.00 86.56 132 SER A N 1
ATOM 1033 C CA . SER A 1 132 ? 13.843 11.535 -18.293 1.00 86.56 132 SER A CA 1
ATOM 1034 C C . SER A 1 132 ? 13.179 11.053 -19.587 1.00 86.56 132 SER A C 1
ATOM 1036 O O . SER A 1 132 ? 11.961 11.163 -19.703 1.00 86.56 132 SER A O 1
ATOM 1038 N N . SER A 1 133 ? 13.939 10.435 -20.497 1.00 86.75 133 SER A N 1
ATOM 1039 C CA . SER A 1 133 ? 13.435 9.836 -21.741 1.00 86.75 133 SER A CA 1
ATOM 1040 C C . SER A 1 133 ? 12.599 8.571 -21.502 1.00 86.75 133 SER A C 1
ATOM 1042 O O . SER A 1 133 ? 11.808 8.183 -22.357 1.00 86.75 133 SER A O 1
ATOM 1044 N N . PHE A 1 134 ? 12.737 7.934 -20.330 1.00 86.56 134 PHE A N 1
ATOM 1045 C CA . PHE A 1 134 ? 12.021 6.709 -19.959 1.00 86.56 134 PHE A CA 1
ATOM 1046 C C . PHE A 1 134 ? 11.235 6.874 -18.649 1.00 86.56 134 PHE A C 1
ATOM 1048 O O . PHE A 1 134 ? 11.514 6.184 -17.662 1.00 86.56 134 PHE A O 1
ATOM 1055 N N . PRO A 1 135 ? 10.221 7.758 -18.604 1.00 85.19 135 PRO A N 1
ATOM 1056 C CA . PRO A 1 135 ? 9.513 8.078 -17.367 1.00 85.19 135 PRO A CA 1
ATOM 1057 C C . PRO A 1 135 ? 8.793 6.861 -16.773 1.00 85.19 135 PRO A C 1
ATOM 1059 O O . PRO A 1 135 ? 8.848 6.652 -15.563 1.00 85.19 135 PRO A O 1
ATOM 1062 N N . TYR A 1 136 ? 8.181 6.017 -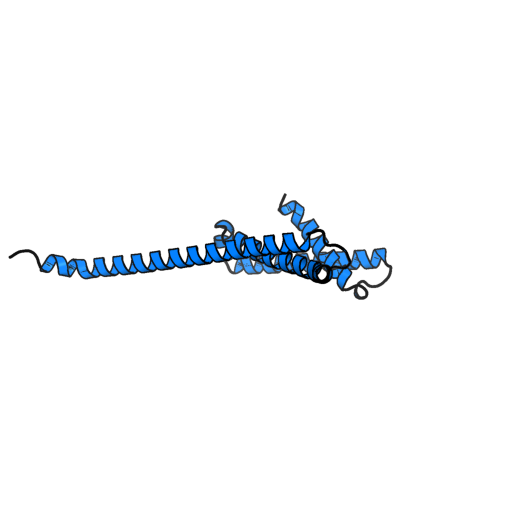17.610 1.00 85.81 136 TYR A N 1
ATOM 1063 C CA . TYR A 1 136 ? 7.485 4.810 -17.154 1.00 85.81 136 TYR A CA 1
ATOM 1064 C C . TYR A 1 136 ? 8.453 3.757 -16.610 1.00 85.81 136 TYR A C 1
ATOM 1066 O O . TYR A 1 136 ? 8.273 3.277 -15.492 1.00 85.81 136 TYR A O 1
ATOM 1074 N N . THR A 1 137 ? 9.521 3.448 -17.352 1.00 87.62 137 THR A N 1
ATOM 1075 C CA . THR A 1 137 ? 10.547 2.487 -16.921 1.00 87.62 137 THR A CA 1
ATOM 1076 C C . THR A 1 137 ? 11.216 2.941 -15.630 1.00 87.62 137 THR A C 1
ATOM 1078 O O . THR A 1 137 ? 11.417 2.138 -14.722 1.00 87.62 137 THR A O 1
ATOM 1081 N N . ARG A 1 138 ? 11.505 4.242 -15.508 1.00 86.19 138 ARG A N 1
ATOM 1082 C CA . ARG A 1 138 ? 12.073 4.835 -14.296 1.00 86.19 138 ARG A CA 1
ATOM 1083 C C . ARG A 1 138 ? 11.142 4.686 -13.098 1.00 86.19 138 ARG A C 1
ATOM 1085 O O . ARG A 1 138 ? 11.608 4.321 -12.023 1.00 86.19 138 ARG A O 1
ATOM 1092 N N . SER A 1 139 ? 9.843 4.922 -13.261 1.00 88.12 139 SER A N 1
ATOM 1093 C CA . SER A 1 139 ? 8.873 4.744 -12.174 1.00 88.12 139 SER A CA 1
ATOM 1094 C C . SER A 1 139 ? 8.751 3.280 -11.740 1.00 88.12 139 SER A C 1
ATOM 1096 O O . SER A 1 139 ? 8.803 2.997 -10.543 1.00 88.12 139 SER A O 1
ATOM 1098 N N . PHE A 1 140 ? 8.669 2.339 -12.687 1.00 87.81 140 PHE A N 1
ATOM 1099 C CA . PHE A 1 140 ? 8.628 0.905 -12.368 1.00 87.81 140 PHE A CA 1
ATOM 1100 C C . PHE A 1 140 ? 9.896 0.437 -11.651 1.00 87.81 140 PHE A C 1
ATOM 1102 O O . PHE A 1 140 ? 9.822 -0.245 -10.628 1.00 87.81 140 PHE A O 1
ATOM 1109 N N . LEU A 1 141 ? 11.064 0.841 -12.150 1.00 89.44 141 LEU A N 1
ATOM 1110 C CA . LEU A 1 141 ? 12.346 0.470 -11.564 1.00 89.44 141 LEU A CA 1
ATOM 1111 C C . LEU A 1 141 ? 12.533 1.105 -10.177 1.00 89.44 141 LEU A C 1
ATOM 1113 O O . LEU A 1 141 ? 13.011 0.441 -9.262 1.00 89.44 141 LEU A O 1
ATOM 1117 N N . THR A 1 142 ? 12.073 2.342 -9.979 1.00 90.31 142 THR A N 1
ATOM 1118 C CA . THR A 1 142 ? 12.034 2.996 -8.660 1.00 90.31 142 THR A CA 1
ATOM 1119 C C . THR A 1 142 ? 11.201 2.192 -7.663 1.00 90.31 142 THR A C 1
ATOM 1121 O O . THR A 1 142 ? 11.677 1.917 -6.562 1.00 90.31 142 THR A O 1
ATOM 1124 N N . GLY A 1 143 ? 9.993 1.766 -8.049 1.00 87.50 143 GLY A N 1
ATOM 1125 C CA . GLY A 1 143 ? 9.136 0.924 -7.209 1.00 87.50 143 GLY A CA 1
ATOM 1126 C C . GLY A 1 143 ? 9.774 -0.430 -6.885 1.00 87.50 143 GLY A C 1
ATOM 1127 O O . GLY A 1 143 ? 9.745 -0.876 -5.739 1.00 87.50 143 GLY A O 1
ATOM 1128 N N . PHE A 1 144 ? 10.433 -1.055 -7.862 1.00 89.69 144 PHE A N 1
ATOM 1129 C CA . PHE A 1 144 ? 11.158 -2.305 -7.642 1.00 89.69 144 PHE A CA 1
ATOM 1130 C C . PHE A 1 144 ? 12.340 -2.139 -6.673 1.00 89.69 144 PHE A C 1
ATOM 1132 O O . PHE A 1 144 ? 12.501 -2.945 -5.755 1.00 89.69 144 PHE A O 1
ATOM 1139 N N . LEU A 1 145 ? 13.152 -1.085 -6.826 1.00 89.06 145 LEU A N 1
ATOM 1140 C CA . LEU A 1 145 ? 14.240 -0.791 -5.887 1.00 89.06 145 LEU A CA 1
ATOM 1141 C C . LEU A 1 145 ? 13.713 -0.491 -4.481 1.00 89.06 145 LEU A C 1
ATOM 1143 O O . LEU A 1 145 ? 14.310 -0.947 -3.508 1.00 89.06 145 LEU A O 1
ATOM 1147 N N . PHE A 1 146 ? 12.593 0.222 -4.367 1.00 91.00 146 PHE A N 1
ATOM 1148 C CA . PHE A 1 146 ? 11.947 0.495 -3.085 1.00 91.00 146 PHE A CA 1
ATOM 1149 C C . PHE A 1 146 ? 11.585 -0.803 -2.353 1.00 91.00 146 PHE A C 1
ATOM 1151 O O . PHE A 1 146 ? 11.982 -0.994 -1.203 1.00 91.00 146 PHE A O 1
ATOM 1158 N N . LEU A 1 147 ? 10.932 -1.745 -3.043 1.00 87.12 147 LEU A N 1
ATOM 1159 C CA . LEU A 1 147 ? 10.623 -3.067 -2.490 1.00 87.12 147 LEU A CA 1
ATOM 1160 C C . LEU A 1 147 ? 11.891 -3.853 -2.137 1.00 87.12 147 LEU A C 1
ATOM 1162 O O . LEU A 1 147 ? 11.967 -4.449 -1.066 1.00 87.12 147 LEU A O 1
ATOM 1166 N N . LYS A 1 148 ? 12.917 -3.808 -2.996 1.00 88.25 148 LYS A N 1
ATOM 1167 C CA . LYS A 1 148 ? 14.205 -4.474 -2.751 1.00 88.25 148 LYS A CA 1
ATOM 1168 C C . LYS A 1 148 ? 14.875 -3.991 -1.462 1.00 88.25 148 LYS A C 1
ATOM 1170 O O . LYS A 1 148 ? 15.442 -4.807 -0.740 1.00 88.25 148 LYS A O 1
ATOM 1175 N N . TYR A 1 149 ? 14.828 -2.692 -1.176 1.00 86.88 149 TYR A N 1
ATOM 1176 C CA . TYR A 1 149 ? 15.423 -2.125 0.037 1.00 86.88 149 TYR A CA 1
ATOM 1177 C C . TYR A 1 149 ? 14.564 -2.319 1.291 1.00 86.88 149 TYR A C 1
ATOM 1179 O O . TYR A 1 149 ? 15.120 -2.366 2.385 1.00 86.88 149 TYR A O 1
ATOM 1187 N N . ILE A 1 150 ? 13.244 -2.477 1.150 1.00 85.12 150 ILE A N 1
ATOM 1188 C CA . ILE A 1 150 ? 12.347 -2.818 2.267 1.00 85.12 150 ILE A CA 1
ATOM 1189 C C . ILE A 1 150 ? 12.392 -4.307 2.611 1.00 85.12 150 ILE A C 1
ATOM 1191 O O . ILE A 1 150 ? 12.215 -4.659 3.771 1.00 85.12 150 ILE A O 1
ATOM 1195 N N . ASN A 1 151 ? 12.667 -5.183 1.645 1.00 81.19 151 ASN A N 1
ATOM 1196 C CA . ASN A 1 151 ? 12.729 -6.630 1.856 1.00 81.19 151 ASN A CA 1
ATOM 1197 C C . ASN A 1 151 ? 13.535 -7.080 3.101 1.00 81.19 151 ASN A C 1
ATOM 1199 O O . ASN A 1 151 ? 12.993 -7.853 3.885 1.00 81.19 151 ASN A O 1
ATOM 1203 N N . PRO A 1 152 ? 14.768 -6.594 3.368 1.00 78.69 152 PRO A N 1
ATOM 1204 C CA . PRO A 1 152 ? 15.520 -6.990 4.567 1.00 78.69 152 PRO A CA 1
ATOM 1205 C C . PRO A 1 152 ? 14.917 -6.504 5.895 1.00 78.69 152 PRO A C 1
ATOM 1207 O O . PRO A 1 152 ? 15.364 -6.937 6.946 1.00 78.69 152 PRO A O 1
ATOM 1210 N N . ILE A 1 153 ? 13.950 -5.586 5.869 1.00 73.31 153 ILE A N 1
ATOM 1211 C CA . ILE A 1 153 ? 13.225 -5.120 7.061 1.00 73.31 153 ILE A CA 1
ATOM 1212 C C . ILE A 1 153 ? 12.021 -6.034 7.346 1.00 73.31 153 ILE A C 1
ATOM 1214 O O . ILE A 1 153 ? 11.532 -6.083 8.472 1.00 73.31 153 ILE A O 1
ATOM 1218 N N . LEU A 1 154 ? 11.522 -6.727 6.317 1.00 60.75 154 LEU A N 1
ATOM 1219 C CA . LEU A 1 154 ? 10.327 -7.568 6.378 1.00 60.75 154 LEU A CA 1
ATOM 1220 C C . LEU A 1 154 ? 10.641 -9.064 6.565 1.00 60.75 154 LEU A C 1
ATOM 1222 O O . LEU A 1 154 ? 9.753 -9.811 6.973 1.00 60.75 154 LEU A O 1
ATOM 1226 N N . SER A 1 155 ? 11.867 -9.483 6.228 1.00 44.56 155 SER A N 1
ATOM 1227 C CA . SER A 1 155 ? 12.406 -10.839 6.421 1.00 44.56 155 SER A CA 1
ATOM 1228 C C . SER A 1 155 ? 13.052 -11.013 7.787 1.00 44.56 155 SER A C 1
ATOM 1230 O O . SER A 1 155 ? 13.092 -12.188 8.215 1.00 44.56 155 SER A O 1
#

Sequence (155 aa):
MKNDTSELSNLPTAFVKKLQNYDELKKRQDESEKSYALIVIGILALICLALGIAKTDSEDWFSQWQFTCILLSIIFSTLWLGVFIERTLIFKVLWNSIITKCITSIAISGLIIFCTAKSSALLNGVFGIDSSSFPYTRSFLTGFLFLKYINPILS

Secondary structure (DSSP, 8-state):
---HHHHHHHHHHHHHHHHHHHHHHHHHHHHHHHHHHHHHHHHHHHHHHHHHHS---TT-TTHHHHHHHHHHHHHHHHHHHHHHHHTSHHHHHHTTSHHHHHHHHHHHHHHHHHHHHHHHHHHHHHHSS-GGG-HHHHHHHHHHHHHHHHHHHH-

pLDDT: mean 79.57, std 10.35, range [44.56, 92.75]

Foldseek 3Di:
DDDPPPVVVCVVVVVVVVVVVVVVVVVVVVVVVVVVVLVVLLVQLVVLLCLLPDDDDPPDPSVVCSVVSPVSSVVSVVVSVVVVQCPDPVNVVQVVDPVSVVVVVVVVVVLLVVLLVVLQVVCCVPVVDGCVVPPPSSVVSSVVVSCVVCVVVVD